Protein AF-A0A354X586-F1 (afdb_monomer_lite)

pLDDT: mean 84.39, std 6.96, range [58.12, 93.62]

Foldseek 3Di:
DVVVVVVVVVVVVVVVVVVVVVVVVVVVVVVVVVVLVVLVVVLVVLVVVLVVLVVCVVVVNHDPVVSVVSVVVSVVSVVVSVD

Secondary structure (DSSP, 8-state):
-HHHHHHHHHHHHHHHHHHHHHHHHHHHHHHHHHHHHHHHHHHHHHHHHHHHHHHHHHTTSS-HHHHHHHHHHHHHHHHHHH-

Radius of gyration: 25.91 Å; chains: 1; bounding box: 46×13×77 Å

Sequence (83 aa):
ETDYRKMLDELQVRQYRIEQQRIKNSSTLSDMEMQLKVNDMQIDKMEVEVRNERYLDSLGAGTTDKVRETELSYNVARLEQEQ

Structure (mmCIF, N/CA/C/O backbone):
data_AF-A0A354X586-F1
#
_entry.id   AF-A0A354X586-F1
#
loop_
_atom_site.group_PDB
_atom_site.id
_atom_site.type_symbol
_atom_site.label_atom_id
_atom_site.label_alt_id
_atom_site.label_comp_id
_atom_site.label_asym_id
_atom_s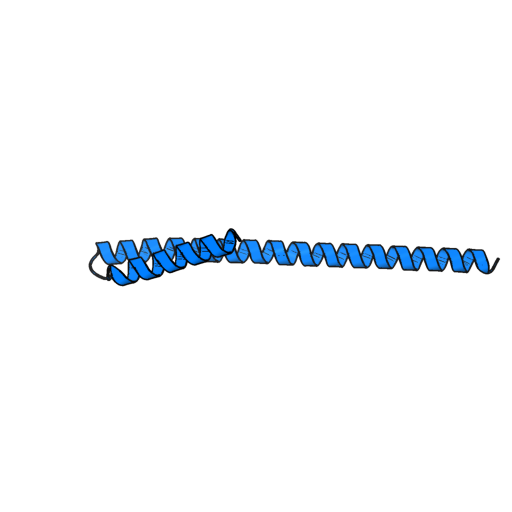ite.label_entity_id
_atom_site.label_seq_id
_atom_site.pdbx_PDB_ins_code
_atom_site.Cartn_x
_atom_site.Cartn_y
_atom_site.Cartn_z
_atom_site.occupancy
_atom_site.B_iso_or_equiv
_atom_site.auth_seq_id
_atom_site.auth_comp_id
_atom_site.auth_asym_id
_atom_site.auth_atom_id
_atom_site.pdbx_PDB_model_num
ATOM 1 N N . GLU A 1 1 ? 28.963 1.675 -46.146 1.00 58.12 1 GLU A N 1
ATOM 2 C CA . GLU A 1 1 ? 29.284 0.748 -45.031 1.00 58.12 1 GLU A CA 1
ATOM 3 C C . GLU A 1 1 ? 29.095 1.394 -43.653 1.00 58.12 1 GLU A C 1
ATOM 5 O O . GLU A 1 1 ? 28.565 0.764 -42.748 1.00 58.12 1 GLU A O 1
ATOM 10 N N . THR A 1 2 ? 29.432 2.677 -43.506 1.00 70.12 2 THR A N 1
ATOM 11 C CA . THR A 1 2 ? 29.261 3.486 -42.285 1.00 70.12 2 THR A CA 1
ATOM 12 C C . THR A 1 2 ? 27.807 3.709 -41.847 1.00 70.12 2 THR A C 1
ATOM 14 O O . THR A 1 2 ? 27.535 3.671 -40.649 1.00 70.12 2 THR A O 1
ATOM 17 N N . ASP A 1 3 ? 26.865 3.877 -42.779 1.00 72.62 3 ASP A N 1
ATOM 18 C CA . ASP A 1 3 ? 25.457 4.141 -42.426 1.00 72.62 3 ASP A CA 1
ATOM 19 C C . ASP A 1 3 ? 24.741 2.913 -41.851 1.00 72.62 3 ASP A C 1
ATOM 21 O O . ASP A 1 3 ? 23.937 3.031 -40.930 1.00 72.62 3 ASP A O 1
ATOM 25 N N . TYR A 1 4 ? 25.095 1.716 -42.325 1.00 78.25 4 TYR A N 1
ATOM 26 C CA . TYR A 1 4 ? 24.536 0.466 -41.809 1.00 78.25 4 TYR A CA 1
ATOM 27 C C . TYR A 1 4 ? 24.938 0.221 -40.347 1.00 78.25 4 TYR A C 1
ATOM 29 O O . TYR A 1 4 ? 24.110 -0.181 -39.532 1.00 78.25 4 TYR A O 1
ATOM 37 N N . ARG A 1 5 ? 26.192 0.534 -39.985 1.00 78.12 5 ARG A N 1
ATOM 38 C CA . ARG A 1 5 ? 26.658 0.464 -38.590 1.00 78.12 5 ARG A CA 1
ATOM 39 C C . ARG A 1 5 ? 25.952 1.476 -37.688 1.00 78.12 5 ARG A C 1
ATOM 41 O O . ARG A 1 5 ? 25.498 1.089 -36.621 1.00 78.12 5 ARG A O 1
ATOM 48 N N . LYS A 1 6 ? 25.771 2.726 -38.135 1.00 80.81 6 LYS A N 1
ATOM 49 C CA . LYS A 1 6 ? 24.994 3.727 -37.376 1.00 80.81 6 LYS A CA 1
ATOM 50 C C . LYS A 1 6 ? 23.561 3.272 -37.106 1.00 80.81 6 LYS A C 1
ATOM 52 O O . LYS A 1 6 ? 23.058 3.446 -36.003 1.00 80.81 6 LYS A O 1
ATOM 57 N N . MET A 1 7 ? 22.915 2.670 -38.101 1.00 82.69 7 MET A N 1
ATOM 58 C CA . MET A 1 7 ? 21.540 2.193 -37.969 1.00 82.69 7 MET A CA 1
ATOM 59 C C . MET A 1 7 ? 21.427 1.005 -36.997 1.00 82.69 7 MET A C 1
ATOM 61 O O . MET A 1 7 ? 20.451 0.909 -36.253 1.00 82.69 7 MET A O 1
ATOM 65 N N . LEU A 1 8 ? 22.440 0.132 -36.950 1.00 86.06 8 LEU A N 1
ATOM 66 C CA . LEU A 1 8 ? 22.553 -0.934 -35.947 1.00 86.06 8 LEU A CA 1
ATOM 67 C C . LEU A 1 8 ? 22.757 -0.384 -34.528 1.00 86.06 8 LEU A C 1
ATOM 69 O O . LEU A 1 8 ? 22.079 -0.839 -33.605 1.00 86.06 8 LEU A O 1
ATOM 73 N N . ASP A 1 9 ? 23.624 0.615 -34.362 1.00 84.50 9 ASP A N 1
ATOM 74 C CA . ASP A 1 9 ? 23.855 1.259 -33.065 1.00 84.50 9 ASP A CA 1
ATOM 75 C C . ASP A 1 9 ? 22.580 1.952 -32.555 1.00 84.50 9 ASP A C 1
ATOM 77 O O . ASP A 1 9 ? 22.204 1.805 -31.391 1.00 84.50 9 ASP A O 1
ATOM 81 N N . GLU A 1 10 ? 21.842 2.647 -33.428 1.00 86.00 10 GLU A N 1
ATOM 82 C CA . GLU A 1 10 ? 20.554 3.253 -33.066 1.00 86.00 10 GLU A CA 1
ATOM 83 C C . GLU A 1 10 ? 19.513 2.214 -32.630 1.00 86.00 10 GLU A C 1
ATOM 85 O O . GLU A 1 10 ? 18.758 2.451 -31.681 1.00 86.00 10 GLU A O 1
ATOM 90 N N . LEU A 1 11 ? 19.467 1.056 -33.295 1.00 87.25 11 LEU A N 1
ATOM 91 C CA . LEU A 1 11 ? 18.585 -0.042 -32.903 1.00 87.25 11 LEU A CA 1
ATOM 92 C C . LEU A 1 11 ? 18.963 -0.605 -31.530 1.00 87.25 11 LEU A C 1
ATOM 94 O O . LEU A 1 11 ? 18.068 -0.820 -30.711 1.00 87.25 11 LEU A O 1
ATOM 98 N N . GLN A 1 12 ? 20.255 -0.780 -31.243 1.00 85.75 12 GLN A N 1
ATOM 99 C CA . GLN A 1 12 ? 20.717 -1.222 -29.925 1.00 85.75 12 GLN A CA 1
ATOM 100 C C . GLN A 1 12 ? 20.358 -0.218 -28.827 1.00 85.75 12 GLN A C 1
ATOM 102 O O . GLN A 1 12 ? 19.821 -0.607 -27.793 1.00 85.75 12 GLN A O 1
ATOM 107 N N . VAL A 1 13 ? 20.559 1.083 -29.056 1.00 88.19 13 VAL A N 1
ATOM 108 C CA . VAL A 1 13 ? 20.178 2.123 -28.083 1.00 88.19 13 VAL A CA 1
ATOM 109 C C . VAL A 1 13 ? 18.673 2.097 -27.804 1.00 88.19 13 VAL A C 1
ATOM 111 O O . VAL A 1 13 ? 18.246 2.225 -26.653 1.00 88.19 13 VAL A O 1
ATOM 114 N N . ARG A 1 14 ? 17.848 1.895 -28.839 1.00 86.62 14 ARG A N 1
ATOM 115 C CA . ARG A 1 14 ? 16.395 1.753 -28.670 1.00 86.62 14 ARG A CA 1
ATOM 116 C C . ARG A 1 14 ? 16.032 0.490 -27.890 1.00 86.62 14 ARG A C 1
ATOM 118 O O . ARG A 1 14 ? 15.169 0.571 -27.019 1.00 86.62 14 ARG A O 1
ATOM 125 N N . GLN A 1 15 ? 16.693 -0.638 -28.151 1.00 89.75 15 GLN A N 1
ATOM 126 C CA . GLN A 1 15 ? 16.483 -1.878 -27.398 1.00 89.75 15 GLN A CA 1
ATOM 127 C C . GLN A 1 15 ? 16.829 -1.705 -25.917 1.00 89.75 15 GLN A C 1
ATOM 129 O O . GLN A 1 15 ? 15.986 -1.994 -25.069 1.00 89.75 15 GLN A O 1
ATOM 134 N N . TYR A 1 16 ? 17.997 -1.139 -25.604 1.00 90.75 16 TYR A N 1
ATOM 135 C CA . TYR A 1 16 ? 18.392 -0.880 -24.219 1.00 90.75 16 TYR A CA 1
ATOM 136 C C . TYR A 1 16 ? 17.426 0.065 -23.506 1.00 90.75 16 TYR A C 1
ATOM 138 O O . TYR A 1 16 ? 17.087 -0.160 -22.347 1.00 90.75 16 TYR A O 1
ATOM 146 N N . ARG A 1 17 ? 16.921 1.101 -24.188 1.00 89.94 17 ARG A N 1
ATOM 147 C CA . ARG A 1 17 ? 15.917 2.003 -23.605 1.00 89.94 17 ARG A CA 1
ATOM 148 C C . ARG A 1 17 ? 14.610 1.273 -23.288 1.00 89.94 17 ARG A C 1
ATOM 150 O O . ARG A 1 17 ? 14.040 1.500 -22.224 1.00 89.94 17 ARG A O 1
ATOM 157 N N . ILE A 1 18 ? 14.143 0.400 -24.183 1.00 92.75 18 ILE A N 1
ATOM 158 C CA . ILE A 1 18 ? 12.940 -0.413 -23.945 1.00 92.75 18 ILE A CA 1
ATOM 159 C C . ILE A 1 18 ? 13.158 -1.334 -22.744 1.00 92.75 18 ILE A C 1
ATOM 161 O O . ILE A 1 18 ? 12.291 -1.427 -21.880 1.00 92.75 18 ILE A O 1
ATOM 165 N N . GLU A 1 19 ? 14.313 -1.988 -22.660 1.00 91.94 19 GLU A N 1
ATOM 166 C CA . GLU A 1 19 ? 14.636 -2.894 -21.561 1.00 91.94 19 GLU A CA 1
ATOM 167 C C . GLU A 1 19 ? 14.732 -2.163 -20.216 1.00 91.94 19 GLU A C 1
ATOM 169 O O . GLU A 1 19 ? 14.088 -2.571 -19.250 1.00 91.94 19 GLU A O 1
ATOM 174 N N . GLN A 1 20 ? 15.418 -1.016 -20.170 1.00 90.69 20 GLN A N 1
ATOM 175 C CA . GLN A 1 20 ? 15.446 -0.148 -18.989 1.00 90.69 20 GLN A CA 1
ATOM 176 C C . GLN A 1 20 ? 14.039 0.270 -18.560 1.00 90.69 20 GLN A C 1
ATOM 178 O O . GLN A 1 20 ? 13.722 0.264 -17.371 1.00 90.69 20 GLN A O 1
ATOM 183 N N . GLN A 1 21 ? 13.175 0.608 -19.517 1.00 92.62 21 GLN A N 1
ATOM 184 C CA . GLN A 1 21 ? 11.807 1.003 -19.215 1.00 92.62 21 GLN A CA 1
ATOM 185 C C . GLN A 1 21 ? 10.962 -0.175 -18.720 1.00 92.62 21 GLN A C 1
ATOM 187 O O . GLN A 1 21 ? 10.159 0.007 -17.811 1.00 92.62 21 GLN A O 1
ATOM 192 N N . ARG A 1 22 ? 11.180 -1.394 -19.232 1.00 93.25 22 ARG A N 1
ATOM 193 C CA . ARG A 1 22 ? 10.541 -2.610 -18.700 1.00 93.25 22 ARG A CA 1
ATOM 194 C C . ARG A 1 22 ? 10.972 -2.891 -17.265 1.00 93.25 22 ARG A C 1
ATOM 196 O O . ARG A 1 22 ? 10.106 -3.148 -16.436 1.00 93.25 22 ARG A O 1
ATOM 203 N N . ILE A 1 23 ? 12.268 -2.798 -16.964 1.00 93.50 23 ILE A N 1
ATOM 204 C CA . ILE A 1 23 ? 12.788 -2.987 -15.601 1.00 93.50 23 ILE A CA 1
ATOM 205 C C . ILE A 1 23 ? 12.197 -1.934 -14.665 1.00 93.50 23 ILE A C 1
ATOM 207 O O . ILE A 1 23 ? 11.697 -2.276 -13.597 1.00 93.50 23 ILE A O 1
ATOM 211 N N . LYS A 1 24 ? 12.183 -0.664 -15.086 1.00 93.62 24 LYS A N 1
ATOM 212 C CA . LYS A 1 24 ? 11.593 0.420 -14.299 1.00 93.62 24 LYS A CA 1
ATOM 213 C C . LYS A 1 24 ? 10.110 0.172 -14.028 1.00 93.62 24 LYS A C 1
ATOM 215 O O . LYS A 1 24 ? 9.702 0.246 -12.878 1.00 93.62 24 LYS A O 1
ATOM 220 N N . ASN A 1 25 ? 9.339 -0.170 -15.060 1.00 92.56 25 ASN A N 1
ATOM 221 C CA . ASN A 1 25 ? 7.913 -0.461 -14.922 1.00 92.56 25 ASN A CA 1
ATOM 222 C C . ASN A 1 25 ? 7.664 -1.661 -13.996 1.00 92.56 25 ASN A C 1
ATOM 224 O O . ASN A 1 25 ? 6.748 -1.621 -13.181 1.00 92.56 25 ASN A O 1
ATOM 228 N N . SER A 1 26 ? 8.490 -2.708 -14.095 1.00 92.81 26 SER A N 1
ATOM 229 C CA . SER A 1 26 ? 8.411 -3.871 -13.207 1.00 92.81 26 SER A CA 1
ATOM 230 C C . SER A 1 26 ? 8.717 -3.499 -11.760 1.00 92.81 26 SER A C 1
ATOM 232 O O . SER A 1 26 ? 7.985 -3.919 -10.875 1.00 92.81 26 SER A O 1
ATOM 234 N N . SER A 1 27 ? 9.757 -2.696 -11.516 1.00 91.44 27 SER A N 1
ATOM 235 C CA . SER A 1 27 ? 10.088 -2.217 -10.169 1.00 91.44 27 SER A CA 1
ATOM 236 C C . SER A 1 27 ? 8.944 -1.391 -9.595 1.00 91.44 27 SER A C 1
ATOM 238 O O . SER A 1 27 ? 8.487 -1.677 -8.499 1.00 91.44 27 SER A O 1
ATOM 240 N N . THR A 1 28 ? 8.415 -0.431 -10.362 1.00 93.25 28 THR A N 1
ATOM 241 C CA . THR A 1 28 ? 7.294 0.396 -9.897 1.00 93.25 28 THR A CA 1
ATOM 242 C C . THR A 1 28 ? 6.041 -0.426 -9.624 1.00 93.25 28 THR A C 1
ATOM 244 O O . THR A 1 28 ? 5.303 -0.107 -8.700 1.00 93.25 28 THR A O 1
ATOM 247 N N . LEU A 1 29 ? 5.794 -1.482 -10.408 1.00 93.12 29 LEU A N 1
ATOM 248 C CA . LEU A 1 29 ? 4.670 -2.382 -10.169 1.00 93.12 29 LEU A CA 1
ATOM 249 C C . LEU A 1 29 ? 4.855 -3.147 -8.857 1.00 93.12 29 LEU A C 1
ATOM 251 O O . LEU A 1 29 ? 3.950 -3.143 -8.033 1.00 93.12 29 LEU A O 1
ATOM 255 N N . SER A 1 30 ? 6.034 -3.729 -8.634 1.00 90.69 30 SER A N 1
ATOM 256 C CA . SER A 1 30 ? 6.341 -4.431 -7.385 1.00 90.69 30 SER A CA 1
ATOM 257 C C . SER A 1 30 ? 6.298 -3.512 -6.162 1.00 90.69 30 SER A C 1
ATOM 259 O O . SER A 1 30 ? 5.831 -3.932 -5.106 1.00 90.69 30 SER A O 1
ATOM 261 N N . ASP A 1 31 ? 6.729 -2.256 -6.296 1.00 92.06 31 ASP A N 1
ATOM 262 C CA . ASP A 1 31 ? 6.636 -1.263 -5.221 1.00 92.06 31 ASP A CA 1
ATOM 263 C C . ASP A 1 31 ? 5.168 -0.944 -4.883 1.00 92.06 31 ASP A C 1
ATOM 265 O O . ASP A 1 31 ? 4.800 -0.908 -3.708 1.00 92.06 31 ASP A O 1
ATOM 269 N N . MET A 1 32 ? 4.309 -0.778 -5.898 1.00 90.44 32 MET A N 1
ATOM 270 C CA . MET A 1 32 ? 2.867 -0.572 -5.703 1.00 90.44 32 MET A CA 1
ATOM 271 C C . MET A 1 32 ? 2.187 -1.801 -5.081 1.00 90.44 32 MET A C 1
ATOM 273 O O . MET A 1 32 ? 1.411 -1.661 -4.140 1.00 90.44 32 MET A O 1
ATOM 277 N N . GLU A 1 33 ? 2.508 -3.012 -5.544 1.00 90.12 33 GLU A N 1
ATOM 278 C CA . GLU A 1 33 ? 2.012 -4.264 -4.949 1.00 90.12 33 GLU A CA 1
ATOM 279 C C . GLU A 1 33 ? 2.429 -4.397 -3.479 1.00 90.12 33 GLU A C 1
ATOM 281 O O . GLU A 1 33 ? 1.642 -4.824 -2.631 1.00 90.12 33 GLU A O 1
ATOM 286 N N . MET A 1 34 ? 3.662 -4.003 -3.152 1.00 90.25 34 MET A N 1
ATOM 287 C CA . MET A 1 34 ? 4.144 -4.004 -1.777 1.00 90.25 34 MET A CA 1
ATOM 288 C C . MET A 1 34 ? 3.393 -2.987 -0.914 1.00 90.25 34 MET A C 1
ATOM 290 O O . MET A 1 34 ? 3.026 -3.323 0.210 1.00 90.25 34 MET A O 1
ATOM 294 N N . GLN A 1 35 ? 3.131 -1.781 -1.423 1.00 87.12 35 GLN A N 1
ATOM 295 C CA . GLN A 1 35 ? 2.333 -0.778 -0.711 1.00 87.12 35 GLN A CA 1
ATOM 296 C C . GLN A 1 35 ? 0.916 -1.277 -0.423 1.00 87.12 35 GLN A C 1
ATOM 298 O O . GLN A 1 35 ? 0.463 -1.162 0.713 1.00 87.12 35 GLN A O 1
ATOM 303 N N . LEU A 1 36 ? 0.257 -1.905 -1.402 1.00 88.00 36 LEU A N 1
ATOM 304 C CA . LEU A 1 36 ? -1.061 -2.515 -1.200 1.00 88.00 36 LEU A CA 1
ATOM 305 C C . LEU A 1 36 ? -1.022 -3.565 -0.088 1.00 88.00 36 LEU A C 1
ATOM 307 O O . LEU A 1 36 ? -1.815 -3.500 0.846 1.00 88.00 36 LEU A O 1
ATOM 311 N N . LYS A 1 37 ? -0.029 -4.458 -0.121 1.00 89.31 37 LYS A N 1
ATOM 312 C CA . LYS A 1 37 ? 0.138 -5.489 0.908 1.00 89.31 37 LYS A CA 1
ATOM 313 C C . LYS A 1 37 ? 0.422 -4.910 2.298 1.00 89.31 37 LYS A C 1
ATOM 315 O O . LYS A 1 37 ? 0.001 -5.479 3.301 1.00 89.31 37 LYS A O 1
ATOM 320 N N . VAL A 1 38 ? 1.168 -3.808 2.387 1.00 87.06 38 VAL A N 1
ATOM 321 C CA . VAL A 1 38 ? 1.407 -3.113 3.662 1.00 87.06 38 VAL A CA 1
ATOM 322 C C . VAL A 1 38 ? 0.116 -2.492 4.188 1.00 87.06 38 VAL A C 1
ATOM 324 O O . VAL A 1 38 ? -0.160 -2.635 5.378 1.00 87.06 38 VAL A O 1
ATOM 327 N N . ASN A 1 39 ? -0.682 -1.870 3.321 1.00 86.50 39 ASN A N 1
ATOM 328 C CA . ASN A 1 39 ? -1.976 -1.302 3.693 1.00 86.50 39 ASN A CA 1
ATOM 329 C C . ASN A 1 39 ? -2.954 -2.394 4.160 1.00 86.50 39 ASN A C 1
ATOM 331 O O . ASN A 1 39 ? -3.561 -2.238 5.217 1.00 86.50 39 ASN A O 1
ATOM 335 N N . ASP A 1 40 ? -3.021 -3.534 3.460 1.00 86.50 40 ASP A N 1
ATOM 336 C CA . ASP A 1 40 ? -3.798 -4.710 3.888 1.00 86.50 40 ASP A CA 1
ATOM 337 C C . ASP A 1 40 ? -3.420 -5.137 5.315 1.00 86.50 40 ASP A C 1
ATOM 339 O O . ASP A 1 40 ? -4.271 -5.252 6.195 1.00 86.50 40 ASP A O 1
ATOM 343 N N . MET A 1 41 ? -2.119 -5.300 5.5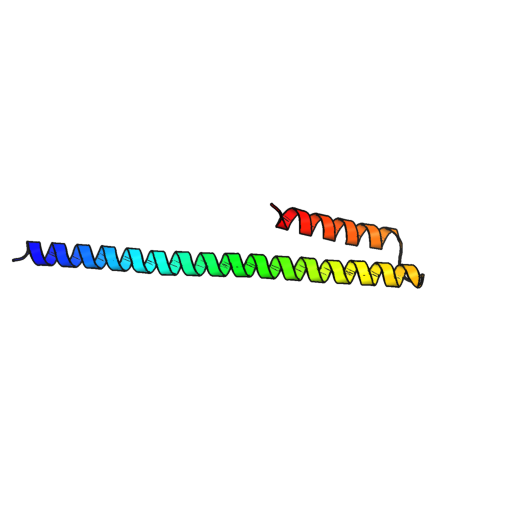87 1.00 88.38 41 MET A N 1
ATOM 344 C CA . MET A 1 41 ? -1.643 -5.688 6.921 1.00 88.38 41 MET A CA 1
ATOM 345 C C . MET A 1 41 ? -1.961 -4.644 8.000 1.00 88.38 41 MET A C 1
ATOM 347 O O . MET A 1 41 ? -2.161 -5.003 9.163 1.00 88.38 41 MET A O 1
ATOM 351 N N . GLN A 1 42 ? -1.967 -3.352 7.658 1.00 87.00 42 GLN A N 1
ATOM 352 C CA . GLN A 1 42 ? -2.360 -2.297 8.594 1.00 87.00 42 GLN A CA 1
ATOM 353 C C . GLN A 1 42 ? -3.845 -2.398 8.944 1.00 87.00 42 GLN A C 1
ATOM 355 O O . GLN A 1 42 ? -4.191 -2.309 10.122 1.00 87.00 42 GLN A O 1
ATOM 360 N N . ILE A 1 43 ? -4.700 -2.652 7.954 1.00 87.44 43 ILE A N 1
ATOM 361 C CA . ILE A 1 43 ? -6.137 -2.852 8.153 1.00 87.44 43 ILE A CA 1
ATOM 362 C C . ILE A 1 43 ? -6.387 -4.093 9.014 1.00 87.44 43 ILE A C 1
ATOM 364 O O . ILE A 1 43 ? -7.114 -3.999 10.003 1.00 87.44 43 ILE A O 1
ATOM 368 N N . ASP A 1 44 ? -5.721 -5.214 8.728 1.00 87.31 44 ASP A N 1
ATOM 369 C CA . ASP A 1 44 ? -5.806 -6.437 9.540 1.00 87.31 44 ASP A CA 1
ATOM 370 C C . ASP A 1 44 ? -5.396 -6.181 11.000 1.00 87.31 44 ASP A C 1
ATOM 372 O O . ASP A 1 44 ? -6.070 -6.610 11.942 1.00 87.31 44 ASP A O 1
ATOM 376 N N . LYS A 1 45 ? -4.304 -5.434 11.217 1.00 88.00 45 LYS A N 1
ATOM 377 C CA . LYS A 1 45 ? -3.856 -5.042 12.562 1.00 88.00 45 LYS A CA 1
ATOM 378 C C . LYS A 1 45 ? -4.924 -4.225 13.287 1.00 88.00 45 LYS A C 1
ATOM 380 O O . LYS A 1 45 ? -5.210 -4.498 14.452 1.00 88.00 45 LYS A O 1
ATOM 385 N N . MET A 1 46 ? -5.512 -3.243 12.610 1.00 86.62 46 MET A N 1
ATOM 386 C CA . MET A 1 46 ? -6.559 -2.393 13.178 1.00 86.62 46 MET A CA 1
ATOM 387 C C . MET A 1 46 ? -7.834 -3.189 13.481 1.00 86.62 46 MET A C 1
ATOM 389 O O . MET A 1 46 ? -8.463 -2.956 14.511 1.00 86.62 46 MET A O 1
ATOM 393 N N . GLU A 1 47 ? -8.189 -4.182 12.660 1.00 86.62 47 GLU A N 1
ATOM 394 C CA . GLU A 1 47 ? -9.314 -5.078 12.947 1.00 86.62 47 GLU A CA 1
ATOM 395 C C . GLU A 1 47 ? -9.089 -5.860 14.251 1.00 86.62 47 GLU A C 1
ATOM 397 O O . GLU A 1 47 ? -9.985 -5.974 15.096 1.00 86.62 47 GLU A O 1
ATOM 402 N N . VAL A 1 48 ? -7.873 -6.378 14.446 1.00 88.12 48 VAL A N 1
ATOM 403 C CA . VAL A 1 48 ? -7.489 -7.075 15.680 1.00 88.12 48 VAL A CA 1
ATOM 404 C C . VAL A 1 48 ? -7.527 -6.129 16.882 1.00 88.12 48 VAL A C 1
ATOM 406 O O . VAL A 1 48 ? -8.003 -6.524 17.947 1.00 88.12 48 VAL A O 1
ATOM 409 N N . GLU A 1 49 ? -7.088 -4.878 16.730 1.00 87.12 49 GLU A N 1
ATOM 410 C CA . GLU A 1 49 ? -7.168 -3.863 17.789 1.00 87.12 49 GLU A CA 1
ATOM 411 C C . GLU A 1 49 ? -8.617 -3.553 18.181 1.00 87.12 49 GLU A C 1
ATOM 413 O O . GLU A 1 49 ? -8.933 -3.571 19.371 1.00 87.12 49 GLU A O 1
ATOM 418 N N . VAL A 1 50 ? -9.523 -3.383 17.210 1.00 85.62 50 VAL A N 1
ATOM 419 C CA . VAL A 1 50 ? -10.963 -3.210 17.473 1.00 85.62 50 VAL A CA 1
ATOM 420 C C . VAL A 1 50 ? -11.522 -4.395 18.259 1.00 85.62 50 VAL A C 1
ATOM 422 O O . VAL A 1 50 ? -12.249 -4.211 19.237 1.00 85.62 50 VAL A O 1
ATOM 425 N N . ARG A 1 51 ? -11.187 -5.630 17.862 1.00 85.94 51 ARG A N 1
ATOM 426 C CA . ARG A 1 51 ? -11.644 -6.838 18.569 1.00 85.94 51 ARG A CA 1
ATOM 427 C C . ARG A 1 51 ? -11.107 -6.898 19.999 1.00 85.94 51 ARG A C 1
ATOM 429 O O . ARG A 1 51 ? -11.861 -7.251 20.904 1.00 85.94 51 ARG A O 1
ATOM 436 N N . ASN A 1 52 ? -9.845 -6.532 20.207 1.00 86.06 52 ASN A N 1
ATOM 437 C CA . ASN A 1 52 ? -9.232 -6.495 21.533 1.00 86.06 52 ASN A CA 1
ATOM 438 C C . ASN A 1 52 ? -9.861 -5.425 22.431 1.00 86.06 52 ASN A C 1
ATOM 440 O O . ASN A 1 52 ? -10.178 -5.720 23.580 1.00 86.06 52 ASN A O 1
ATOM 444 N N . GLU A 1 53 ? -10.090 -4.213 21.925 1.00 83.81 53 GLU A N 1
ATOM 445 C CA . GLU A 1 53 ? -10.736 -3.139 22.692 1.00 83.81 53 GLU A CA 1
ATOM 446 C C . GLU A 1 53 ? -12.192 -3.500 23.028 1.00 83.81 53 GLU A C 1
ATOM 448 O O . GLU A 1 53 ? -12.610 -3.346 24.174 1.00 83.81 53 GLU A O 1
ATOM 453 N N . ARG A 1 54 ? -12.947 -4.098 22.090 1.00 82.38 54 ARG A N 1
ATOM 454 C CA . ARG A 1 54 ? -14.288 -4.653 22.373 1.00 82.38 54 ARG A CA 1
ATOM 455 C C . ARG A 1 54 ? -14.251 -5.721 23.467 1.00 82.38 54 ARG A C 1
ATOM 457 O O . ARG A 1 54 ? -15.142 -5.780 24.313 1.00 82.38 54 ARG A O 1
ATOM 464 N N . TYR A 1 55 ? -13.229 -6.574 23.459 1.00 84.94 55 TYR A N 1
ATOM 465 C CA . TYR A 1 55 ? -13.055 -7.596 24.485 1.00 84.94 55 TYR A CA 1
ATOM 466 C C . TYR A 1 55 ? -12.723 -6.980 25.853 1.00 84.94 55 TYR A C 1
ATOM 468 O O . TYR A 1 55 ? -13.315 -7.371 26.859 1.00 84.94 55 TYR A O 1
ATOM 476 N N . LEU A 1 56 ? -11.852 -5.969 25.904 1.00 83.00 56 LEU A N 1
ATOM 477 C CA . LEU A 1 56 ? -11.533 -5.231 27.131 1.00 83.00 56 LEU A CA 1
ATOM 478 C C . LEU A 1 56 ? -12.742 -4.470 27.693 1.00 83.00 56 LEU A C 1
ATOM 480 O O . LEU A 1 56 ? -12.941 -4.469 28.908 1.00 83.00 56 LEU A O 1
ATOM 484 N N . ASP A 1 57 ? -13.565 -3.868 26.832 1.00 81.56 57 ASP A N 1
ATOM 485 C CA . ASP A 1 57 ? -14.831 -3.227 27.212 1.00 81.56 57 ASP A CA 1
ATOM 486 C C . ASP A 1 57 ? -15.801 -4.252 27.824 1.00 81.56 57 ASP A C 1
ATOM 488 O O . ASP A 1 57 ? -16.344 -4.023 28.903 1.00 81.56 57 ASP A O 1
ATOM 492 N N . SER A 1 58 ? -15.913 -5.451 27.234 1.00 80.25 58 SER A N 1
ATOM 493 C CA . SER A 1 58 ? -16.735 -6.541 27.790 1.00 80.25 58 SER A CA 1
ATOM 494 C C . SER A 1 58 ? -16.257 -7.049 29.160 1.00 80.25 58 SER A C 1
ATOM 496 O O . SER A 1 58 ? -17.057 -7.528 29.963 1.00 80.25 58 SER A O 1
ATOM 498 N N . LEU A 1 59 ? -14.960 -6.908 29.447 1.00 82.94 59 LEU A N 1
ATOM 499 C CA . LEU A 1 59 ? -14.337 -7.224 30.735 1.00 82.94 59 LEU A CA 1
ATOM 500 C C . LEU A 1 59 ? -14.417 -6.060 31.741 1.00 82.94 59 LEU A C 1
ATOM 502 O O . LEU A 1 59 ? -13.969 -6.211 32.878 1.00 82.94 59 LEU A O 1
ATOM 506 N N . GLY A 1 60 ? -14.963 -4.904 31.343 1.00 76.25 60 GLY A N 1
ATOM 507 C CA . GLY A 1 60 ? -15.057 -3.695 32.168 1.00 76.25 60 GLY A CA 1
ATOM 508 C C . GLY A 1 60 ? -13.727 -2.958 32.370 1.00 76.25 60 GLY A C 1
ATOM 509 O O . GLY A 1 60 ? -13.642 -2.076 33.221 1.00 76.25 60 GLY A O 1
ATOM 510 N N . ALA A 1 61 ? -12.686 -3.327 31.617 1.00 73.62 61 ALA A N 1
ATOM 511 C CA . ALA A 1 61 ? -11.365 -2.696 31.648 1.00 73.62 61 ALA A CA 1
ATOM 512 C C . ALA A 1 61 ? -11.181 -1.639 30.540 1.00 73.62 61 ALA A C 1
ATOM 514 O O . ALA A 1 61 ? -10.248 -0.839 30.606 1.00 73.62 61 ALA A O 1
ATOM 515 N N . GLY A 1 62 ? -12.047 -1.654 29.523 1.00 69.19 62 GLY A N 1
ATOM 516 C CA . GLY A 1 62 ? -12.088 -0.685 28.429 1.00 69.19 62 GLY A CA 1
ATOM 517 C C . GLY A 1 62 ? -13.166 0.382 28.615 1.00 69.19 62 GLY A C 1
ATOM 518 O O . GLY A 1 62 ? -14.026 0.280 29.488 1.00 69.19 62 GLY A O 1
ATOM 519 N N . THR A 1 63 ? -13.113 1.418 27.778 1.00 76.12 63 THR A N 1
ATOM 520 C CA . THR A 1 63 ? -14.181 2.415 27.653 1.00 76.12 63 THR A CA 1
ATOM 521 C C . THR A 1 63 ? -14.808 2.336 26.268 1.00 76.12 63 THR A C 1
ATOM 523 O O . THR A 1 63 ? -14.116 2.282 25.250 1.00 76.12 63 THR A O 1
ATOM 526 N N . THR A 1 64 ? -16.134 2.424 26.216 1.00 74.81 64 THR A N 1
ATOM 527 C CA . THR A 1 64 ? -16.909 2.377 24.969 1.00 74.81 64 THR A CA 1
ATOM 528 C C . THR A 1 64 ? -16.506 3.470 23.968 1.00 74.81 64 THR A C 1
ATOM 530 O O . THR A 1 64 ? -16.622 3.282 22.758 1.00 74.81 64 THR A O 1
ATOM 533 N N . ASP A 1 65 ? -16.008 4.613 24.448 1.00 80.12 65 ASP A N 1
ATOM 534 C CA . ASP A 1 65 ? -15.501 5.685 23.583 1.00 80.12 65 ASP A CA 1
ATOM 535 C C . ASP A 1 65 ? -14.222 5.280 22.843 1.00 80.12 65 ASP A C 1
ATOM 537 O O . ASP A 1 65 ? -14.079 5.595 21.663 1.00 80.12 65 ASP A O 1
ATOM 541 N N . LYS A 1 66 ? -13.340 4.511 23.491 1.00 77.56 66 LYS A N 1
ATOM 542 C CA . LYS A 1 66 ? -12.089 4.045 22.889 1.00 77.56 66 LYS A CA 1
ATOM 543 C C . LYS A 1 66 ? -12.340 2.998 21.807 1.00 77.56 66 LYS A C 1
ATOM 545 O O . LYS A 1 66 ? -11.756 3.075 20.733 1.00 77.56 66 LYS A O 1
ATOM 55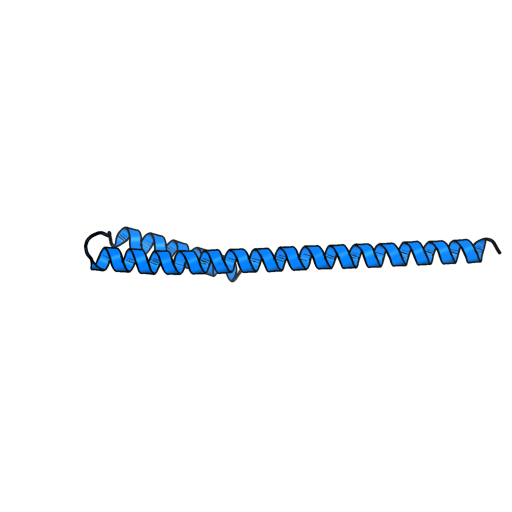0 N N . VAL A 1 67 ? -13.301 2.101 22.040 1.00 79.12 67 VAL A N 1
ATOM 55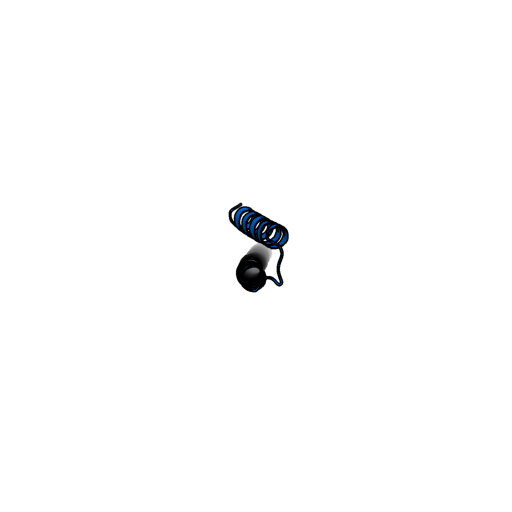1 C CA . VAL A 1 67 ? -13.789 1.153 21.023 1.00 79.12 67 VAL A CA 1
ATOM 552 C C . VAL A 1 67 ? -14.284 1.894 19.777 1.00 79.12 67 VAL A C 1
ATOM 554 O O . VAL A 1 67 ? -13.897 1.552 18.660 1.00 79.12 67 VAL A O 1
ATOM 557 N N . ARG A 1 68 ? -15.101 2.943 19.959 1.00 80.94 68 ARG A N 1
ATOM 558 C CA . ARG A 1 68 ? -15.626 3.757 18.851 1.00 80.94 68 ARG A CA 1
ATOM 559 C C . ARG A 1 68 ? -14.522 4.478 18.074 1.00 80.94 68 ARG A C 1
ATOM 561 O O . ARG A 1 68 ? -14.609 4.562 16.853 1.00 80.94 68 ARG A O 1
ATOM 568 N N . GLU A 1 69 ? -13.494 4.978 18.752 1.00 83.06 69 GLU A N 1
ATOM 569 C CA . GLU A 1 69 ? -12.351 5.641 18.113 1.00 83.06 69 GLU A CA 1
ATOM 570 C C . GLU A 1 69 ? -11.527 4.667 17.254 1.00 83.06 69 GLU A C 1
ATOM 572 O O . GLU A 1 69 ? -11.207 4.968 16.099 1.00 83.06 69 GLU A O 1
ATOM 577 N N . THR A 1 70 ? -11.238 3.470 17.777 1.00 83.31 70 THR A N 1
ATOM 578 C CA . THR A 1 70 ? -10.512 2.431 17.031 1.00 83.31 70 THR A CA 1
ATOM 579 C C . THR A 1 70 ? -11.329 1.927 15.838 1.00 83.31 70 THR A C 1
ATOM 581 O O . THR A 1 70 ? -10.786 1.753 14.749 1.00 83.31 70 THR A O 1
ATOM 584 N N . GLU A 1 71 ? -12.648 1.766 15.993 1.00 83.69 71 GLU A N 1
ATOM 585 C CA . GLU A 1 71 ? -13.551 1.403 14.891 1.00 83.69 71 GLU A CA 1
ATOM 586 C C . GLU A 1 71 ? -13.619 2.468 13.800 1.00 83.69 71 GLU A C 1
ATOM 588 O O . GLU A 1 71 ? -13.607 2.142 12.612 1.00 83.69 71 GLU A O 1
ATOM 593 N N . LEU A 1 72 ? -13.707 3.743 14.183 1.00 86.25 72 LEU A N 1
ATOM 594 C CA . LEU A 1 72 ? -13.734 4.840 13.223 1.00 86.25 72 LEU A CA 1
ATOM 595 C C . LEU A 1 72 ? -12.424 4.880 12.433 1.00 86.25 72 LEU A C 1
ATOM 597 O O . LEU A 1 72 ? -12.455 4.964 11.209 1.00 86.25 72 LEU A O 1
ATOM 601 N N . SER A 1 73 ? -11.294 4.736 13.128 1.00 83.81 73 SER A N 1
ATOM 602 C CA . SER A 1 73 ? -9.969 4.680 12.509 1.00 83.81 73 SER A CA 1
ATOM 603 C C . SER A 1 73 ? -9.870 3.520 11.515 1.00 83.81 73 SER A C 1
ATOM 605 O O . SER A 1 73 ? -9.422 3.718 10.390 1.00 83.81 73 SER A O 1
ATOM 607 N N . TYR A 1 74 ? -10.351 2.329 11.889 1.00 84.81 74 TYR A N 1
ATOM 608 C CA . TYR A 1 74 ? -10.389 1.163 10.999 1.00 84.81 74 TYR A CA 1
ATOM 609 C C . TYR A 1 74 ? -11.229 1.424 9.742 1.00 84.81 74 TYR A C 1
ATOM 611 O O . TYR A 1 74 ? -10.800 1.124 8.631 1.00 84.81 74 TYR A O 1
ATOM 619 N N . ASN A 1 75 ? -12.411 2.026 9.899 1.00 83.69 75 ASN A N 1
ATOM 620 C CA . ASN A 1 75 ? -13.277 2.347 8.766 1.00 83.69 75 ASN A CA 1
ATOM 621 C C . ASN A 1 75 ? -12.655 3.396 7.835 1.00 83.69 75 ASN A C 1
ATOM 623 O O . ASN A 1 75 ? -12.804 3.276 6.623 1.00 83.69 75 ASN A O 1
ATOM 627 N N . VAL A 1 76 ? -11.954 4.397 8.379 1.00 86.44 76 VAL A N 1
ATOM 628 C CA . VAL A 1 76 ? -11.223 5.390 7.576 1.00 86.44 76 VAL A CA 1
ATOM 629 C C . VAL A 1 76 ? -10.105 4.715 6.787 1.00 86.44 76 VAL A C 1
ATOM 631 O O . VAL A 1 76 ? -10.075 4.864 5.571 1.00 86.44 76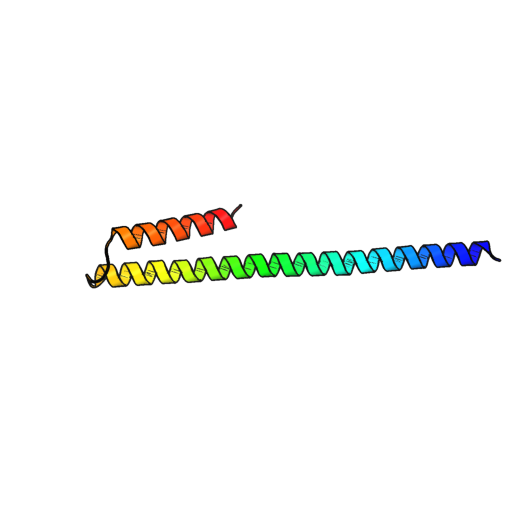 VAL A O 1
ATOM 634 N N . ALA A 1 77 ? -9.264 3.903 7.436 1.00 82.75 77 ALA A N 1
ATOM 635 C CA . ALA A 1 77 ? -8.180 3.184 6.763 1.00 82.75 77 ALA A CA 1
ATOM 636 C C . ALA A 1 77 ? -8.698 2.254 5.650 1.00 82.75 77 ALA A C 1
ATOM 638 O O . ALA A 1 77 ? -8.107 2.175 4.575 1.00 82.75 77 ALA A O 1
ATOM 639 N N . ARG A 1 78 ? -9.843 1.593 5.870 1.00 80.50 78 ARG A N 1
ATOM 640 C CA . ARG A 1 78 ? -10.489 0.761 4.846 1.00 80.50 78 ARG A CA 1
ATOM 641 C C . ARG A 1 78 ? -11.013 1.585 3.666 1.00 80.50 78 ARG A C 1
ATOM 643 O O . ARG A 1 78 ? -10.843 1.182 2.523 1.00 80.50 78 ARG A O 1
ATOM 650 N N . LEU A 1 79 ? -11.635 2.735 3.929 1.00 82.94 79 LEU A N 1
ATOM 651 C CA . LEU A 1 79 ? -12.129 3.632 2.876 1.00 82.94 79 LEU A CA 1
ATOM 652 C C . LEU A 1 79 ? -10.990 4.281 2.077 1.00 82.94 79 LEU A C 1
ATOM 654 O O . LEU A 1 79 ? -11.142 4.485 0.877 1.00 82.94 79 LEU A O 1
ATOM 658 N N . GLU A 1 80 ? -9.861 4.589 2.717 1.00 77.62 80 GLU A N 1
ATOM 659 C CA . GLU A 1 80 ? -8.658 5.093 2.043 1.00 77.62 80 GLU A CA 1
ATOM 660 C C . GLU A 1 80 ? -8.016 4.041 1.134 1.00 77.62 80 GLU A C 1
ATOM 662 O O . GLU A 1 80 ? -7.427 4.398 0.122 1.00 77.62 80 GLU A O 1
ATOM 667 N N . GLN A 1 81 ? -8.149 2.753 1.460 1.00 76.56 81 GLN A N 1
ATOM 668 C CA . GLN A 1 81 ? -7.678 1.669 0.599 1.00 76.56 81 GLN A CA 1
ATOM 669 C C . GLN A 1 81 ? -8.575 1.443 -0.631 1.00 76.56 81 GLN A C 1
ATOM 671 O O . GLN A 1 81 ? -8.096 0.998 -1.672 1.00 76.56 81 GLN A O 1
ATOM 676 N N . GLU A 1 82 ? -9.878 1.713 -0.515 1.00 72.62 82 GLU A N 1
ATOM 677 C CA . GLU A 1 82 ? -10.830 1.594 -1.629 1.00 72.62 82 GLU A CA 1
ATOM 678 C C . GLU A 1 82 ? -10.709 2.739 -2.662 1.00 72.62 82 GLU A C 1
ATOM 680 O O . GLU A 1 82 ? -11.240 2.597 -3.768 1.00 72.62 82 GLU A O 1
ATOM 685 N N . GLN A 1 83 ? -10.044 3.855 -2.319 1.00 59.97 83 GLN A N 1
ATOM 686 C CA . GLN A 1 83 ? -9.787 5.004 -3.211 1.00 59.97 83 GLN A CA 1
ATOM 687 C C . GLN A 1 83 ? -8.535 4.834 -4.075 1.00 59.97 83 GLN A C 1
ATOM 689 O O . GLN A 1 83 ? -8.614 5.245 -5.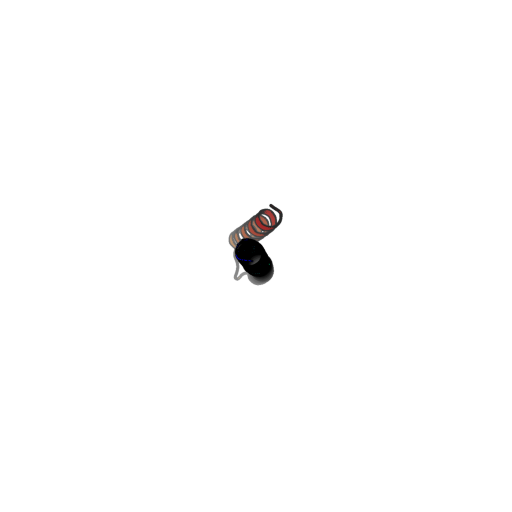258 1.00 59.97 83 GLN A O 1
#